Protein AF-A0A128FJV2-F1 (afdb_monomer_lite)

Structure (mmCIF, N/CA/C/O backbone):
data_AF-A0A128FJV2-F1
#
_entry.id   AF-A0A128FJV2-F1
#
loop_
_atom_site.group_PDB
_atom_site.id
_atom_site.type_symbol
_atom_site.label_atom_id
_atom_site.label_alt_id
_atom_site.label_comp_id
_atom_site.label_asym_id
_atom_site.label_entity_id
_atom_site.label_seq_id
_atom_site.pdbx_PDB_ins_code
_atom_site.Cartn_x
_atom_site.Cartn_y
_atom_site.Cartn_z
_atom_site.occupancy
_atom_site.B_iso_or_equiv
_atom_site.auth_seq_id
_atom_site.auth_comp_id
_atom_site.auth_asym_id
_atom_site.auth_atom_id
_atom_site.pdbx_PDB_model_num
ATOM 1 N N . MET A 1 1 ? -24.637 -14.989 11.983 1.00 50.84 1 MET A N 1
ATOM 2 C CA . MET A 1 1 ? -23.314 -15.203 12.600 1.00 50.84 1 MET A CA 1
ATOM 3 C C . MET A 1 1 ? -22.551 -13.917 12.419 1.00 50.84 1 MET A C 1
ATOM 5 O O . MET A 1 1 ? -22.534 -13.412 11.301 1.00 50.84 1 MET A O 1
ATOM 9 N N . ASP A 1 2 ? -22.074 -13.345 13.516 1.00 78.81 2 ASP A N 1
ATOM 10 C CA . ASP A 1 2 ? -21.414 -12.047 13.519 1.00 78.81 2 ASP A CA 1
ATOM 11 C C . ASP A 1 2 ? -20.091 -12.155 12.746 1.00 78.81 2 ASP A C 1
ATOM 13 O O . ASP A 1 2 ? -19.253 -13.008 13.040 1.00 78.81 2 ASP A O 1
ATOM 17 N N . VAL A 1 3 ? -19.927 -11.333 11.708 1.00 67.19 3 VAL A N 1
ATOM 18 C CA . VAL A 1 3 ? -18.705 -11.295 10.887 1.00 67.19 3 VAL A CA 1
ATOM 19 C C . VAL A 1 3 ? -17.492 -11.040 11.779 1.00 67.19 3 VAL A C 1
ATOM 21 O O . VAL A 1 3 ? -16.434 -11.620 11.557 1.00 67.19 3 VAL A O 1
ATOM 24 N N . PHE A 1 4 ? -17.674 -10.248 12.836 1.00 69.25 4 PHE A N 1
ATOM 25 C CA . PHE A 1 4 ? -16.629 -9.957 13.801 1.00 69.25 4 PHE A CA 1
ATOM 26 C C . PHE A 1 4 ? -16.169 -11.204 14.569 1.00 69.25 4 PHE A C 1
ATOM 28 O O . PHE A 1 4 ? -14.967 -11.439 14.685 1.00 69.25 4 PHE A O 1
ATOM 35 N N . GLU A 1 5 ? -17.102 -12.037 15.043 1.00 68.88 5 GLU A N 1
ATOM 36 C CA . GLU A 1 5 ? -16.776 -13.281 15.757 1.00 68.88 5 GLU A CA 1
ATOM 37 C C . GLU A 1 5 ? -16.017 -14.266 14.866 1.00 68.88 5 GLU A C 1
ATOM 39 O O . GLU A 1 5 ? -15.020 -14.848 15.297 1.00 68.88 5 GLU A O 1
ATOM 44 N N . ASN A 1 6 ? -16.446 -14.423 13.612 1.00 70.06 6 ASN A N 1
ATOM 45 C CA . ASN A 1 6 ? -15.778 -15.322 12.671 1.00 70.06 6 ASN A CA 1
ATOM 46 C C . ASN A 1 6 ? -14.369 -14.830 12.319 1.00 70.06 6 ASN A C 1
ATOM 48 O O . ASN A 1 6 ? -13.422 -15.610 12.376 1.00 70.06 6 ASN A O 1
ATOM 52 N N . THR A 1 7 ? -14.200 -13.536 12.036 1.00 63.25 7 THR A N 1
ATOM 53 C CA . THR A 1 7 ? -12.880 -12.962 11.737 1.00 63.25 7 THR A CA 1
ATOM 54 C C . THR A 1 7 ? -11.938 -13.034 12.941 1.00 63.25 7 THR A C 1
ATOM 56 O O . THR A 1 7 ? -10.763 -13.359 12.781 1.00 63.25 7 THR A O 1
ATOM 59 N N . ALA A 1 8 ? -12.431 -12.783 14.158 1.00 64.75 8 ALA A N 1
ATOM 60 C CA . ALA A 1 8 ? -11.629 -12.923 15.373 1.00 64.75 8 ALA A CA 1
ATOM 61 C C . ALA A 1 8 ? -11.160 -14.371 15.582 1.00 64.75 8 ALA A C 1
ATOM 63 O O . ALA A 1 8 ? -10.011 -14.602 15.962 1.00 64.75 8 ALA A O 1
ATOM 64 N N . LYS A 1 9 ? -12.031 -15.344 15.292 1.00 70.31 9 LYS A N 1
ATOM 65 C CA . LYS A 1 9 ? -11.712 -16.768 15.388 1.00 70.31 9 LYS A CA 1
ATOM 66 C C . LYS A 1 9 ? -10.673 -17.200 14.351 1.00 70.31 9 LYS A C 1
ATOM 68 O O . LYS A 1 9 ? -9.698 -17.842 14.721 1.00 70.31 9 LYS A O 1
ATOM 73 N N . GLU A 1 10 ? -10.823 -16.786 13.095 1.00 67.19 10 GLU A N 1
ATOM 74 C CA . GLU A 1 10 ? -9.849 -17.067 12.030 1.00 67.19 10 GLU A CA 1
ATOM 75 C C . GLU A 1 10 ? -8.468 -16.466 12.336 1.00 67.19 10 GLU A C 1
ATOM 77 O O . GLU A 1 10 ? -7.443 -17.125 12.159 1.00 67.19 10 GLU A O 1
ATOM 82 N N . LEU A 1 11 ? -8.423 -15.232 12.851 1.00 65.69 11 LEU A N 1
ATOM 83 C CA . LEU A 1 11 ? -7.173 -14.587 13.268 1.00 65.69 11 LEU A CA 1
ATOM 84 C C . LEU A 1 11 ? -6.513 -15.305 14.451 1.00 65.69 11 LEU A C 1
ATOM 86 O O . LEU A 1 11 ? -5.288 -15.408 14.497 1.00 65.69 11 LEU A O 1
ATOM 90 N N . PHE A 1 12 ? -7.309 -15.804 15.398 1.00 66.44 12 PHE A N 1
ATOM 91 C CA . PHE A 1 12 ? -6.814 -16.604 16.516 1.00 66.44 12 PHE A CA 1
ATOM 92 C C . PHE A 1 12 ? -6.254 -17.957 16.043 1.00 66.44 12 PHE A C 1
ATOM 94 O O . PHE A 1 12 ? -5.165 -18.353 16.460 1.00 66.44 12 PHE A O 1
ATOM 101 N N . GLU A 1 13 ? -6.954 -18.639 15.132 1.00 73.81 13 GLU A N 1
ATOM 102 C CA . GLU A 1 13 ? -6.531 -19.918 14.542 1.00 73.81 13 GLU A CA 1
ATOM 103 C C . GLU A 1 13 ? -5.268 -19.785 13.674 1.00 73.81 13 GLU A C 1
ATOM 105 O O . GLU A 1 13 ? -4.457 -20.711 13.625 1.00 73.81 13 GLU A O 1
ATOM 110 N N . ALA A 1 14 ? -5.044 -18.624 13.050 1.00 66.44 14 ALA A N 1
ATOM 111 C CA . ALA A 1 14 ? -3.833 -18.336 12.277 1.00 66.44 14 ALA A CA 1
ATOM 112 C C . ALA A 1 14 ? -2.538 -18.309 13.124 1.00 66.44 14 ALA A C 1
ATOM 114 O O . ALA A 1 14 ? -1.438 -18.350 12.566 1.00 66.44 14 ALA A O 1
ATOM 115 N N . GLY A 1 15 ? -2.645 -18.283 14.458 1.00 64.75 15 GLY A N 1
ATOM 116 C CA . GLY A 1 15 ? -1.518 -18.412 15.380 1.00 64.75 15 GLY A CA 1
ATOM 117 C C . GLY A 1 15 ? -0.609 -17.178 15.470 1.00 64.75 15 GLY A C 1
ATOM 118 O O . GLY A 1 15 ? -0.886 -16.102 14.938 1.00 64.75 15 GLY A O 1
ATOM 119 N N . ALA A 1 16 ? 0.506 -17.319 16.197 1.00 63.84 16 ALA A N 1
ATOM 120 C CA . ALA A 1 16 ? 1.439 -16.221 16.445 1.00 63.84 16 ALA A CA 1
ATOM 121 C C . ALA A 1 16 ? 2.245 -15.878 15.185 1.00 63.84 16 ALA A C 1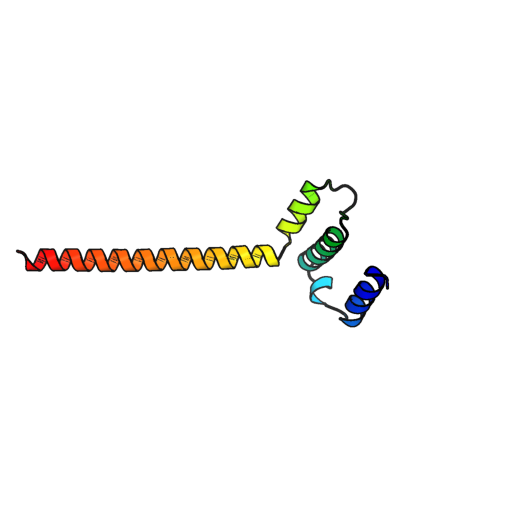
ATOM 123 O O . ALA A 1 16 ? 3.244 -16.521 14.858 1.00 63.84 16 ALA A O 1
ATOM 124 N N . ASN A 1 17 ? 1.845 -14.815 14.497 1.00 68.38 17 ASN A N 1
ATOM 125 C CA . ASN A 1 17 ? 2.577 -14.323 13.343 1.00 68.38 17 ASN A CA 1
ATOM 126 C C . ASN A 1 17 ? 3.674 -13.345 13.801 1.00 68.38 17 ASN A C 1
ATOM 128 O O . ASN A 1 17 ? 3.473 -12.130 13.840 1.00 68.38 17 ASN A O 1
ATOM 132 N N . LEU A 1 18 ? 4.833 -13.901 14.189 1.00 70.19 18 LEU A N 1
ATOM 133 C CA . LEU A 1 18 ? 5.967 -13.172 14.790 1.00 70.19 18 LEU A CA 1
ATOM 134 C C . LEU A 1 18 ? 6.451 -11.976 13.956 1.00 70.19 18 LEU A C 1
ATOM 136 O O . LEU A 1 18 ? 7.015 -11.022 14.490 1.00 70.19 18 LEU A O 1
ATOM 140 N N . THR A 1 19 ? 6.216 -12.004 12.643 1.00 68.62 19 THR A N 1
ATOM 141 C CA . THR A 1 19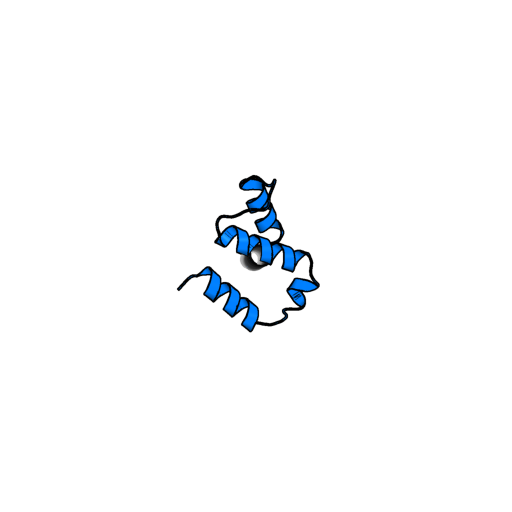 ? 6.507 -10.880 11.752 1.00 68.62 19 THR A CA 1
ATOM 142 C C . THR A 1 19 ? 5.696 -9.640 12.126 1.00 68.62 19 THR A C 1
ATOM 144 O O . THR A 1 19 ? 6.257 -8.555 12.156 1.00 68.62 19 THR A O 1
ATOM 147 N N . TYR A 1 20 ? 4.416 -9.773 12.475 1.00 67.31 20 TYR A N 1
ATOM 148 C CA . TYR A 1 20 ? 3.561 -8.634 12.834 1.00 67.31 20 TYR A CA 1
ATOM 149 C C . TYR A 1 20 ? 3.763 -8.150 14.275 1.00 67.31 20 TYR A C 1
ATOM 151 O O . TYR A 1 20 ? 3.371 -7.036 14.607 1.00 67.31 20 TYR A O 1
ATOM 159 N N . THR A 1 21 ? 4.376 -8.943 15.155 1.00 72.50 21 THR A N 1
ATOM 160 C CA . THR A 1 21 ? 4.744 -8.484 16.504 1.00 72.50 21 THR A CA 1
ATOM 161 C C . THR A 1 21 ? 6.110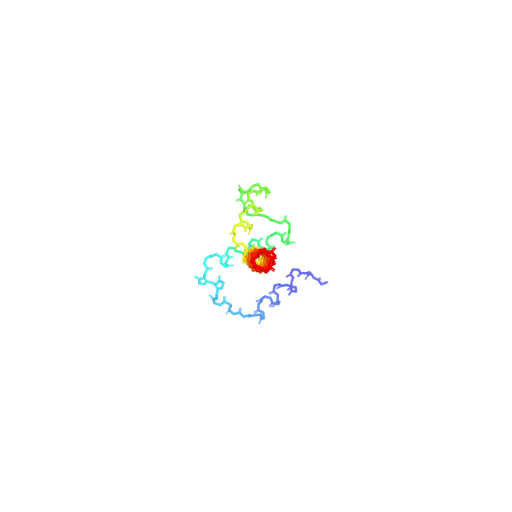 -7.809 16.540 1.00 72.50 21 THR A C 1
ATOM 163 O O . THR A 1 21 ? 6.257 -6.811 17.243 1.00 72.50 21 THR A O 1
ATOM 166 N N . ASN A 1 22 ? 7.083 -8.286 15.760 1.00 80.00 22 ASN A N 1
ATOM 167 C CA . ASN A 1 22 ? 8.455 -7.766 15.796 1.00 80.00 22 ASN A CA 1
ATOM 168 C C . ASN A 1 22 ? 8.717 -6.621 14.807 1.00 80.00 22 ASN A C 1
ATOM 170 O O . ASN A 1 22 ? 9.619 -5.819 15.037 1.00 80.00 22 ASN A O 1
ATOM 174 N N . ASP A 1 23 ? 7.936 -6.518 13.732 1.00 82.81 23 ASP A N 1
ATOM 175 C CA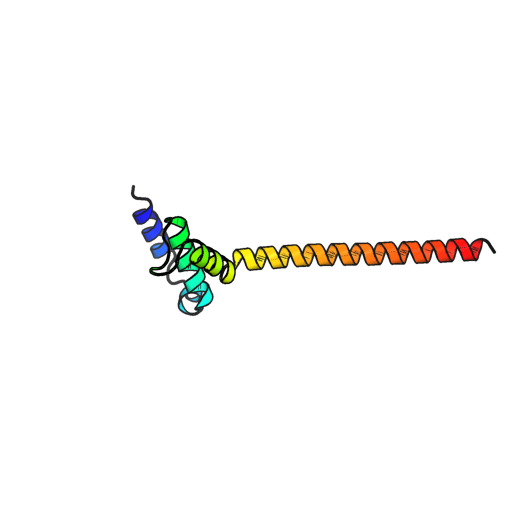 . ASP A 1 23 ? 8.047 -5.437 12.751 1.00 82.81 23 ASP A CA 1
ATOM 176 C C . ASP A 1 23 ? 6.965 -4.379 13.022 1.00 82.81 23 ASP A C 1
ATOM 178 O O . ASP A 1 23 ? 5.762 -4.646 12.955 1.00 82.81 23 ASP A O 1
ATOM 182 N N . ILE A 1 24 ? 7.413 -3.174 13.383 1.00 85.62 24 ILE A N 1
ATOM 183 C CA . ILE A 1 24 ? 6.543 -2.050 13.746 1.00 85.62 24 ILE A CA 1
ATOM 184 C C . ILE A 1 24 ? 5.671 -1.627 12.557 1.00 85.62 24 ILE A C 1
ATOM 186 O O . ILE A 1 24 ? 4.480 -1.379 12.751 1.00 85.62 24 ILE A O 1
ATOM 190 N N . ASP A 1 25 ? 6.228 -1.612 11.346 1.00 83.62 25 ASP A N 1
ATOM 191 C CA . ASP A 1 25 ? 5.523 -1.166 10.144 1.00 83.62 25 ASP A CA 1
ATOM 192 C C . ASP A 1 25 ? 4.474 -2.197 9.727 1.00 83.62 25 ASP A C 1
ATOM 194 O O . ASP A 1 25 ? 3.335 -1.840 9.431 1.00 83.62 25 ASP A O 1
ATOM 198 N N . ARG A 1 26 ? 4.814 -3.494 9.783 1.00 82.75 26 ARG A N 1
ATOM 199 C CA . ARG A 1 26 ? 3.853 -4.587 9.531 1.00 82.75 26 ARG A CA 1
ATOM 200 C C . ARG A 1 26 ? 2.695 -4.548 10.519 1.00 82.75 26 ARG A C 1
ATOM 202 O O . ARG A 1 26 ? 1.546 -4.766 10.133 1.00 82.75 26 ARG A O 1
ATOM 209 N N . ARG A 1 27 ? 2.990 -4.293 11.796 1.00 87.44 27 ARG A N 1
ATOM 210 C CA . ARG A 1 27 ? 1.971 -4.178 12.843 1.00 87.44 27 ARG A CA 1
ATOM 211 C C . ARG A 1 27 ? 1.036 -3.007 12.581 1.00 87.44 27 ARG A C 1
ATOM 213 O O . ARG A 1 27 ? -0.178 -3.162 12.686 1.00 87.44 27 ARG A O 1
ATOM 220 N N . GLU A 1 28 ? 1.600 -1.849 12.248 1.00 89.69 28 GLU A N 1
ATOM 221 C CA . GLU A 1 28 ? 0.823 -0.656 11.924 1.00 89.69 28 GLU A CA 1
ATOM 222 C C . GLU A 1 28 ? -0.037 -0.881 10.673 1.00 89.69 28 GLU A C 1
ATOM 224 O O . GLU A 1 28 ? -1.231 -0.586 10.704 1.00 89.69 28 GLU A O 1
ATOM 229 N N . GLU A 1 29 ? 0.529 -1.465 9.612 1.00 88.12 29 GLU A N 1
ATOM 230 C CA . GLU A 1 29 ? -0.201 -1.839 8.396 1.00 88.12 29 GLU A CA 1
ATOM 231 C C . GLU A 1 29 ? -1.403 -2.726 8.733 1.00 88.12 29 GLU A C 1
ATOM 233 O O . GLU A 1 29 ? -2.524 -2.417 8.331 1.00 88.12 29 GLU A O 1
ATOM 238 N N . PHE A 1 30 ? -1.197 -3.783 9.522 1.00 85.19 30 PHE A N 1
ATOM 239 C CA . PHE A 1 30 ? -2.269 -4.694 9.919 1.00 85.19 30 PHE A CA 1
ATOM 240 C C . PHE A 1 30 ? -3.396 -3.971 10.666 1.00 85.19 30 PHE A C 1
ATOM 242 O O . PHE A 1 30 ? -4.558 -4.068 10.270 1.00 85.19 30 PHE A O 1
ATOM 249 N N . ILE A 1 31 ? -3.063 -3.202 11.709 1.00 89.31 31 ILE A N 1
ATOM 250 C CA . ILE A 1 31 ? -4.059 -2.468 12.505 1.00 89.31 31 ILE A CA 1
ATOM 251 C C . ILE A 1 31 ? -4.848 -1.503 11.614 1.00 89.31 31 ILE A C 1
ATOM 253 O O . ILE A 1 31 ? -6.075 -1.447 11.695 1.00 89.31 31 ILE A O 1
ATOM 257 N N . ARG A 1 32 ? -4.167 -0.758 10.737 1.00 91.56 32 ARG A N 1
ATOM 258 C CA . ARG A 1 32 ? -4.819 0.221 9.858 1.00 91.56 32 ARG A CA 1
ATOM 259 C C . ARG A 1 32 ? -5.713 -0.433 8.809 1.00 91.56 32 ARG A C 1
ATOM 261 O O . ARG A 1 32 ? -6.797 0.089 8.559 1.00 91.56 32 ARG A O 1
ATOM 268 N N . VAL A 1 33 ? -5.313 -1.572 8.240 1.00 87.44 33 VAL A N 1
ATOM 269 C CA . VAL A 1 33 ? -6.154 -2.347 7.310 1.00 87.44 33 VAL A CA 1
ATOM 270 C C . VAL A 1 33 ? -7.425 -2.831 8.006 1.00 87.44 33 VAL A C 1
ATOM 272 O O . VAL A 1 33 ? -8.513 -2.665 7.460 1.00 87.44 33 VAL A O 1
ATOM 275 N N . VAL A 1 34 ? -7.307 -3.370 9.224 1.00 88.19 34 VAL A N 1
ATOM 276 C CA . VAL A 1 34 ? -8.464 -3.837 10.005 1.00 88.19 34 VAL A CA 1
ATOM 277 C C . VAL A 1 34 ? -9.412 -2.683 10.326 1.00 88.19 34 VAL A C 1
ATOM 279 O O . VAL A 1 34 ? -10.613 -2.793 10.088 1.00 88.19 34 VAL A O 1
ATOM 282 N N . LEU A 1 35 ? -8.890 -1.553 10.814 1.00 90.38 35 LEU A N 1
ATOM 283 C CA . LEU A 1 35 ? -9.714 -0.376 11.098 1.00 90.38 35 LEU A CA 1
ATOM 284 C C . LEU A 1 35 ? -10.417 0.132 9.835 1.00 90.38 35 LEU A C 1
ATOM 286 O O . LEU A 1 35 ? -11.625 0.351 9.865 1.00 90.38 35 LEU A O 1
ATOM 290 N N . SER A 1 36 ? -9.695 0.247 8.718 1.00 88.06 36 SER A N 1
ATOM 291 C CA . SER A 1 36 ? -10.262 0.684 7.441 1.00 88.06 36 SER A CA 1
ATOM 292 C C . SER A 1 36 ? -11.381 -0.244 6.953 1.00 88.06 36 SER A C 1
ATOM 294 O O . SER A 1 36 ? -12.432 0.247 6.546 1.00 88.06 36 SER A O 1
ATOM 296 N N . ALA A 1 37 ? -11.213 -1.567 7.072 1.00 85.31 37 ALA A N 1
ATOM 297 C CA . ALA A 1 37 ? -12.240 -2.547 6.708 1.00 85.31 37 ALA A CA 1
ATOM 298 C C . ALA A 1 37 ? -13.528 -2.408 7.543 1.00 85.31 37 ALA A C 1
ATOM 300 O O . ALA A 1 37 ? -14.619 -2.693 7.055 1.00 85.31 37 ALA A O 1
ATOM 301 N N . LEU A 1 38 ? -13.408 -1.923 8.783 1.00 89.94 38 LEU A N 1
ATOM 302 C CA . LEU A 1 38 ? -14.529 -1.639 9.681 1.00 89.94 38 LEU A CA 1
ATOM 303 C C . LEU A 1 38 ? -15.088 -0.212 9.526 1.00 89.94 38 LEU A C 1
ATOM 305 O O . LEU A 1 38 ? -15.953 0.189 10.301 1.00 89.94 38 LEU A O 1
ATOM 309 N N . ASN A 1 39 ? -14.609 0.571 8.550 1.00 89.88 39 ASN A N 1
ATOM 310 C CA . ASN A 1 39 ? -14.884 2.009 8.416 1.00 89.88 39 ASN A CA 1
ATOM 311 C C . ASN A 1 39 ? -14.524 2.822 9.676 1.00 89.88 39 ASN A C 1
ATOM 313 O O . ASN A 1 39 ? -15.131 3.854 9.976 1.00 89.88 39 ASN A O 1
ATOM 317 N N . LEU A 1 40 ? -13.518 2.357 10.414 1.00 93.88 40 LEU A N 1
ATOM 318 C CA . LEU A 1 40 ? -12.949 3.007 11.585 1.00 93.88 40 LEU A CA 1
ATOM 319 C C . LEU A 1 40 ? -11.597 3.639 11.251 1.00 93.88 40 LEU A C 1
ATOM 321 O O . LEU A 1 40 ? -10.978 3.384 10.218 1.00 93.88 40 LEU A O 1
ATOM 325 N N . ARG A 1 41 ? -11.123 4.477 12.168 1.00 95.50 41 ARG A N 1
ATOM 326 C CA . ARG A 1 41 ? -9.822 5.141 12.088 1.00 95.50 41 ARG A CA 1
ATOM 327 C C . ARG A 1 41 ? -9.261 5.375 13.487 1.00 95.50 41 ARG A C 1
ATOM 329 O O . ARG A 1 41 ? -10.051 5.436 14.435 1.00 95.50 41 ARG A O 1
ATOM 336 N N . PRO A 1 42 ? -7.936 5.542 13.636 1.00 94.12 42 PRO A N 1
ATOM 337 C CA . PRO A 1 42 ? -7.355 5.919 14.914 1.00 94.12 42 PRO A CA 1
ATOM 338 C C . PRO A 1 42 ? -7.980 7.202 15.481 1.00 94.12 42 PRO A C 1
ATOM 340 O O . PRO A 1 42 ? -8.409 8.110 14.755 1.00 94.12 42 PRO A O 1
ATOM 343 N N . LEU A 1 43 ? -8.047 7.272 16.810 1.00 94.69 43 LEU A N 1
ATOM 344 C CA . LEU A 1 43 ? -8.539 8.456 17.502 1.00 94.69 43 LEU A CA 1
ATOM 345 C C . LEU A 1 43 ? -7.599 9.639 17.225 1.00 94.69 43 LEU A C 1
ATOM 347 O O . LEU A 1 43 ? -6.384 9.500 17.297 1.00 94.69 43 LEU A O 1
ATOM 351 N N . GLY A 1 44 ? -8.174 10.802 16.912 1.00 96.06 44 GLY A N 1
ATOM 352 C CA . GLY A 1 44 ? -7.420 12.027 16.614 1.00 96.06 44 GLY A CA 1
ATOM 353 C C . GLY A 1 44 ? -7.063 12.245 15.138 1.00 96.06 44 GLY A C 1
ATOM 354 O O . GLY A 1 44 ? -6.541 13.301 14.811 1.00 96.06 44 GLY A O 1
ATOM 355 N N . GLU A 1 45 ? -7.389 11.313 14.235 1.00 95.94 45 GLU A N 1
ATOM 356 C CA . GLU A 1 45 ? -6.735 11.273 12.913 1.00 95.94 45 GLU A CA 1
ATOM 357 C C . GLU A 1 45 ? -7.453 11.835 11.665 1.00 95.94 45 GLU A C 1
ATOM 359 O O . GLU A 1 45 ? -6.964 11.564 10.603 1.00 95.94 45 GLU A O 1
ATOM 364 N N . THR A 1 46 ? -8.558 12.582 11.622 1.00 96.88 46 THR A N 1
ATOM 365 C CA . THR A 1 46 ? -9.311 12.851 10.343 1.00 96.88 46 THR A CA 1
ATOM 366 C C . THR A 1 46 ? -9.486 11.629 9.389 1.00 96.88 46 THR A C 1
ATOM 368 O O . THR A 1 46 ? -9.081 10.507 9.665 1.00 96.88 46 THR A O 1
ATOM 371 N N . LYS A 1 47 ? -10.181 11.775 8.258 1.00 94.50 47 LYS A N 1
ATOM 372 C CA . LYS A 1 47 ? -10.258 10.677 7.275 1.00 94.50 47 LYS A CA 1
ATOM 373 C C . LYS A 1 47 ? -8.988 10.608 6.420 1.00 94.50 47 LYS A C 1
ATOM 375 O O . LYS A 1 47 ? -8.384 9.550 6.296 1.00 94.50 47 LYS A O 1
ATOM 380 N N . ASN A 1 48 ? -8.566 11.761 5.908 1.00 95.44 48 ASN A N 1
ATOM 381 C CA . ASN A 1 48 ? -7.447 11.858 4.977 1.00 95.44 48 ASN A CA 1
ATOM 382 C C . ASN A 1 48 ? -6.127 11.426 5.625 1.00 95.44 48 ASN A C 1
ATOM 384 O O . ASN A 1 48 ? -5.402 10.652 5.021 1.00 95.44 48 ASN A O 1
ATOM 388 N N . GLN A 1 49 ? -5.834 11.830 6.871 1.00 96.44 49 GLN A N 1
ATOM 389 C CA . GLN A 1 49 ? -4.561 11.426 7.494 1.00 96.44 49 GLN A CA 1
ATOM 390 C C . GLN A 1 49 ? -4.504 9.909 7.736 1.00 96.44 49 GLN A C 1
ATOM 392 O O . GLN A 1 49 ? -3.440 9.310 7.589 1.00 96.44 49 GLN A O 1
ATOM 397 N N . ALA A 1 50 ? -5.635 9.274 8.067 1.00 94.19 50 ALA A N 1
ATOM 398 C CA . ALA A 1 50 ? -5.706 7.824 8.229 1.00 94.19 50 ALA A CA 1
ATOM 399 C C . ALA A 1 50 ? -5.464 7.082 6.900 1.00 94.19 50 ALA A C 1
ATOM 401 O O . ALA A 1 50 ? -4.737 6.085 6.884 1.00 94.19 50 ALA A O 1
ATOM 402 N N . GLU A 1 51 ? -6.035 7.581 5.798 1.00 91.00 51 GLU A N 1
ATOM 403 C CA . GLU A 1 51 ? -5.817 7.061 4.440 1.00 91.00 51 GLU A CA 1
ATOM 404 C C . GLU A 1 51 ? -4.365 7.262 3.984 1.00 91.00 51 GLU A C 1
ATOM 406 O O . GLU A 1 51 ? -3.718 6.296 3.575 1.00 91.00 51 GLU A O 1
ATOM 411 N N . ASP A 1 52 ? -3.824 8.472 4.139 1.00 92.69 52 ASP A N 1
ATOM 412 C CA . ASP A 1 52 ? -2.437 8.806 3.796 1.00 92.69 52 ASP A CA 1
ATOM 413 C C . ASP A 1 52 ? -1.452 7.915 4.562 1.00 92.69 52 ASP A C 1
ATOM 415 O O . ASP A 1 52 ? -0.496 7.371 4.002 1.00 92.69 52 ASP A O 1
ATOM 419 N N . ARG A 1 53 ? -1.698 7.713 5.861 1.00 93.62 53 ARG A N 1
ATOM 420 C CA . ARG A 1 53 ? -0.826 6.890 6.696 1.00 93.62 53 ARG A CA 1
ATOM 421 C C . ARG A 1 53 ? -0.924 5.409 6.340 1.00 93.62 53 ARG A C 1
ATOM 423 O O . ARG A 1 53 ? 0.111 4.748 6.310 1.00 93.62 53 ARG A O 1
ATOM 430 N N . LEU A 1 54 ? -2.119 4.897 6.024 1.00 91.06 54 LEU A N 1
ATOM 431 C CA . LEU A 1 54 ? -2.294 3.533 5.513 1.00 91.06 54 LEU A CA 1
ATOM 432 C C . LEU A 1 54 ? -1.547 3.336 4.186 1.00 91.06 54 LEU A C 1
ATOM 434 O O . LEU A 1 54 ? -0.850 2.334 4.026 1.00 91.06 54 LEU A O 1
ATOM 438 N N . GLN A 1 55 ? -1.633 4.294 3.261 1.00 87.12 55 GLN A N 1
ATOM 439 C CA . GLN A 1 55 ? -0.875 4.245 2.007 1.00 87.12 55 GLN A CA 1
ATOM 440 C C . GLN A 1 55 ? 0.639 4.224 2.254 1.00 87.12 55 GLN A C 1
ATOM 442 O O . GLN A 1 55 ? 1.346 3.442 1.618 1.00 87.12 55 GLN A O 1
ATOM 447 N N . ALA A 1 56 ? 1.134 5.019 3.207 1.00 88.06 56 ALA A N 1
ATOM 448 C CA . ALA A 1 56 ? 2.557 5.085 3.534 1.00 88.06 56 ALA A CA 1
ATOM 449 C C . ALA A 1 56 ? 3.124 3.755 4.069 1.00 88.06 56 ALA A C 1
ATOM 451 O O . ALA A 1 56 ? 4.258 3.394 3.742 1.00 88.06 56 ALA A O 1
ATOM 452 N N . VAL A 1 57 ? 2.348 3.015 4.869 1.00 86.00 57 VAL A N 1
ATOM 453 C CA . VAL A 1 57 ? 2.785 1.732 5.456 1.00 86.00 57 VAL A CA 1
ATOM 454 C C . VAL A 1 57 ? 2.407 0.511 4.610 1.00 86.00 57 VAL A C 1
ATOM 456 O O . VAL A 1 57 ? 2.869 -0.591 4.894 1.00 86.00 57 VAL A O 1
ATOM 459 N N . SER A 1 58 ? 1.611 0.678 3.547 1.00 82.12 58 SER A N 1
ATOM 460 C CA . SER A 1 58 ? 1.113 -0.449 2.756 1.00 82.12 58 SER A CA 1
ATOM 461 C C . SER A 1 58 ? 2.219 -1.150 1.957 1.00 82.12 58 SER A C 1
ATOM 463 O O . SER A 1 58 ? 2.768 -0.644 0.971 1.00 82.12 58 SER A O 1
ATOM 465 N N . SER A 1 59 ? 2.496 -2.393 2.334 1.00 75.25 59 SER A N 1
ATOM 466 C CA . SER A 1 59 ? 3.361 -3.323 1.612 1.00 75.25 59 SER A CA 1
ATOM 467 C C . SER A 1 59 ? 2.761 -3.745 0.266 1.00 75.25 59 SER A C 1
ATOM 469 O O . SER A 1 59 ? 3.491 -4.061 -0.679 1.00 75.25 59 SER A O 1
ATOM 471 N N . LEU A 1 60 ? 1.429 -3.749 0.143 1.00 73.12 60 LEU A N 1
ATOM 472 C CA . LEU A 1 60 ? 0.725 -4.029 -1.108 1.00 73.12 60 LEU A CA 1
ATOM 473 C C . LEU A 1 60 ? 0.938 -2.906 -2.127 1.00 73.12 60 LEU A C 1
ATOM 475 O O . LEU A 1 60 ? 1.351 -3.188 -3.253 1.00 73.12 60 LEU A O 1
ATOM 479 N N . GLU A 1 61 ? 0.728 -1.651 -1.727 1.00 74.62 61 GLU A N 1
ATOM 480 C CA . GLU A 1 61 ? 0.971 -0.507 -2.611 1.00 74.62 61 GLU A CA 1
ATOM 481 C C . GLU A 1 61 ? 2.448 -0.400 -2.988 1.00 74.62 61 GLU A C 1
ATOM 483 O O . GLU A 1 61 ? 2.779 -0.259 -4.166 1.00 74.62 61 GLU A O 1
ATOM 488 N N . ARG A 1 62 ? 3.360 -0.630 -2.034 1.00 80.06 62 ARG A N 1
ATOM 489 C CA . ARG A 1 62 ? 4.798 -0.714 -2.324 1.00 80.06 62 ARG A CA 1
ATOM 490 C C . ARG A 1 62 ? 5.116 -1.758 -3.400 1.00 80.06 62 ARG A C 1
ATOM 492 O O . ARG A 1 62 ? 5.878 -1.478 -4.325 1.00 80.06 62 ARG A O 1
ATOM 499 N N . ARG A 1 63 ? 4.525 -2.957 -3.320 1.00 79.06 63 ARG A N 1
ATOM 500 C CA . ARG A 1 63 ? 4.711 -4.013 -4.334 1.00 79.06 63 ARG A CA 1
ATOM 501 C C . ARG A 1 63 ? 4.163 -3.609 -5.702 1.00 79.06 63 ARG A C 1
ATOM 503 O O . ARG A 1 63 ? 4.831 -3.866 -6.703 1.00 79.06 63 ARG A O 1
ATOM 510 N N . LYS A 1 64 ? 2.994 -2.963 -5.759 1.00 74.06 64 LYS A N 1
ATOM 511 C CA . LYS A 1 64 ? 2.418 -2.454 -7.016 1.00 74.06 64 LYS A CA 1
ATOM 512 C C . LYS A 1 64 ? 3.333 -1.422 -7.674 1.00 74.06 64 LYS A C 1
ATOM 514 O O . LYS A 1 64 ? 3.612 -1.540 -8.865 1.00 74.06 64 LYS A O 1
ATOM 519 N N . VAL A 1 65 ? 3.849 -0.465 -6.899 1.00 82.25 65 VAL A N 1
ATOM 520 C CA . VAL A 1 65 ? 4.781 0.564 -7.389 1.00 82.25 65 VAL A CA 1
ATOM 521 C C . VAL A 1 65 ? 6.056 -0.071 -7.945 1.00 82.25 65 VAL A C 1
ATOM 523 O O . VAL A 1 65 ? 6.464 0.254 -9.058 1.00 82.25 65 VAL A O 1
ATOM 526 N N . LEU A 1 66 ? 6.653 -1.027 -7.226 1.00 85.62 66 LEU A N 1
ATOM 527 C CA . LEU A 1 66 ? 7.854 -1.731 -7.691 1.00 85.62 66 LEU A CA 1
ATOM 528 C C . LEU A 1 66 ? 7.605 -2.525 -8.982 1.00 85.62 66 LEU A C 1
ATOM 530 O O . LEU A 1 66 ? 8.437 -2.506 -9.890 1.00 85.62 66 LEU A O 1
ATOM 534 N N . ALA A 1 67 ? 6.457 -3.197 -9.095 1.00 87.06 67 ALA A N 1
ATOM 535 C CA . ALA A 1 67 ? 6.087 -3.921 -10.308 1.00 87.06 67 ALA A CA 1
ATOM 536 C C . ALA A 1 67 ? 5.894 -2.973 -11.505 1.00 87.06 67 ALA A C 1
ATOM 538 O O . ALA A 1 67 ? 6.393 -3.250 -12.598 1.00 87.06 67 ALA A O 1
ATOM 539 N N . ALA A 1 68 ? 5.224 -1.837 -11.294 1.00 89.19 68 ALA A N 1
ATOM 540 C CA . ALA A 1 68 ? 5.036 -0.815 -12.320 1.00 89.19 68 ALA A CA 1
ATOM 541 C C . ALA A 1 68 ? 6.373 -0.203 -12.772 1.00 89.19 68 ALA A C 1
ATOM 543 O O . ALA A 1 68 ? 6.605 -0.058 -13.973 1.00 89.19 68 ALA A O 1
ATOM 544 N N . ALA A 1 69 ? 7.276 0.089 -11.830 1.00 91.25 69 ALA A N 1
ATOM 545 C CA . ALA A 1 69 ? 8.613 0.601 -12.124 1.00 91.25 69 ALA A CA 1
ATOM 546 C C . ALA A 1 69 ? 9.429 -0.391 -12.967 1.00 91.25 69 ALA A C 1
ATOM 548 O O . ALA A 1 69 ? 9.995 -0.006 -13.989 1.00 91.25 69 ALA A O 1
ATOM 549 N N . LYS A 1 70 ? 9.410 -1.681 -12.605 1.00 94.06 70 LYS A N 1
ATOM 550 C CA . LYS A 1 70 ? 10.091 -2.741 -13.364 1.00 94.06 70 LYS A CA 1
ATOM 551 C C . LYS A 1 70 ? 9.574 -2.847 -14.801 1.00 94.06 70 LYS A C 1
ATOM 553 O O . LYS A 1 70 ? 10.361 -2.988 -15.733 1.00 94.06 70 LYS A O 1
ATOM 558 N N . LEU A 1 71 ? 8.258 -2.758 -14.997 1.00 95.75 71 LEU A N 1
ATOM 559 C CA . LEU A 1 71 ? 7.661 -2.787 -16.334 1.00 95.75 71 LEU A CA 1
ATOM 560 C C . LEU A 1 71 ? 8.056 -1.555 -17.165 1.00 95.75 71 LEU A C 1
ATOM 562 O O . LEU A 1 71 ? 8.326 -1.672 -18.360 1.00 95.75 71 LEU A O 1
ATOM 566 N N . ALA A 1 72 ? 8.092 -0.375 -16.546 1.00 93.44 72 ALA A N 1
ATOM 567 C CA . ALA A 1 72 ? 8.522 0.852 -17.211 1.00 93.44 72 ALA A CA 1
ATOM 568 C C . ALA A 1 72 ? 10.001 0.785 -17.629 1.00 93.44 72 ALA A C 1
ATOM 570 O O . ALA A 1 72 ? 10.338 1.163 -18.751 1.00 93.44 72 ALA A O 1
ATOM 571 N N . GLU A 1 73 ? 10.864 0.250 -16.764 1.00 95.19 73 GLU A N 1
ATOM 572 C CA . GLU A 1 73 ? 12.283 0.034 -17.054 1.00 95.19 73 GLU A CA 1
ATOM 573 C C . GLU A 1 73 ? 12.485 -0.918 -18.240 1.00 95.19 73 GLU A C 1
ATOM 575 O O . GLU A 1 73 ? 13.230 -0.595 -19.166 1.00 95.19 73 GLU A O 1
ATOM 580 N N . GLN A 1 74 ? 11.767 -2.045 -18.262 1.00 96.12 74 GLN A N 1
ATOM 581 C CA . GLN A 1 74 ? 11.810 -2.999 -19.377 1.00 96.12 74 GLN A CA 1
ATOM 582 C C . GLN A 1 74 ? 11.440 -2.330 -20.706 1.00 96.12 74 GLN A C 1
ATOM 584 O O . GLN A 1 74 ? 12.193 -2.415 -21.674 1.00 96.12 74 GLN A O 1
ATOM 589 N N . ARG A 1 75 ? 10.339 -1.569 -20.734 1.00 95.69 75 ARG A N 1
ATOM 590 C CA . ARG A 1 75 ? 9.908 -0.835 -21.937 1.00 95.69 75 ARG A CA 1
ATOM 591 C C . ARG A 1 75 ? 10.946 0.183 -22.402 1.00 95.69 75 ARG A C 1
ATOM 593 O O . ARG A 1 75 ? 11.191 0.313 -23.600 1.00 95.69 75 ARG A O 1
ATOM 600 N N . ALA A 1 76 ? 11.556 0.912 -21.470 1.00 95.06 76 ALA A N 1
ATOM 601 C CA . ALA A 1 76 ? 12.601 1.876 -21.795 1.00 95.06 76 ALA A CA 1
ATOM 602 C C . ALA A 1 76 ? 13.835 1.188 -22.399 1.00 95.06 76 ALA A C 1
ATOM 604 O O . ALA A 1 76 ? 14.440 1.715 -23.336 1.00 95.06 76 ALA A O 1
ATOM 605 N N . GLN A 1 77 ? 14.190 0.005 -21.897 1.00 96.50 77 GLN A N 1
ATOM 606 C CA . GLN A 1 77 ? 15.295 -0.779 -22.430 1.00 96.50 77 GLN A CA 1
ATOM 607 C C . GLN A 1 77 ? 15.000 -1.305 -23.839 1.00 96.50 77 GLN A C 1
ATOM 609 O O . GLN A 1 77 ? 15.839 -1.152 -24.729 1.00 96.50 77 GLN A O 1
ATOM 614 N N . ASP A 1 78 ? 13.804 -1.844 -24.072 1.00 96.44 78 ASP A N 1
ATOM 615 C CA . ASP A 1 78 ? 13.391 -2.334 -25.390 1.00 96.44 78 ASP A CA 1
ATOM 616 C C . ASP A 1 78 ? 13.419 -1.217 -26.441 1.00 96.44 78 ASP A C 1
ATOM 618 O O . ASP A 1 78 ? 13.945 -1.401 -27.542 1.0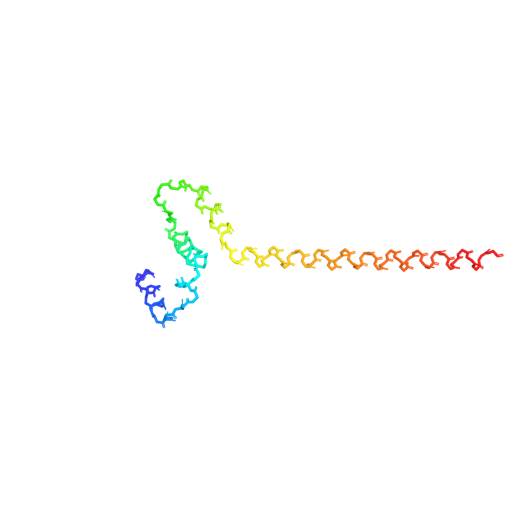0 96.44 78 ASP A O 1
ATOM 622 N N . LEU A 1 79 ? 12.939 -0.022 -26.078 1.00 96.06 79 LEU A N 1
ATOM 623 C CA . LEU A 1 79 ? 13.004 1.161 -26.937 1.00 96.06 79 LEU A CA 1
ATOM 624 C C . LEU A 1 79 ? 14.449 1.550 -27.272 1.00 96.06 79 LEU A C 1
ATOM 626 O O . LEU A 1 79 ? 14.755 1.822 -28.433 1.00 96.06 79 LEU A O 1
ATOM 630 N N . ARG A 1 80 ? 15.363 1.539 -26.292 1.00 95.88 80 ARG A N 1
ATOM 631 C CA . ARG A 1 80 ? 16.790 1.821 -26.537 1.00 95.88 80 ARG A CA 1
ATOM 632 C C . ARG A 1 80 ? 17.408 0.817 -27.503 1.00 95.88 80 ARG A C 1
ATOM 634 O O . ARG A 1 80 ? 18.128 1.220 -28.416 1.00 95.88 80 ARG A O 1
ATOM 641 N N . VAL A 1 81 ? 17.114 -0.470 -27.328 1.00 96.19 81 VAL A N 1
ATOM 642 C CA . VAL A 1 81 ? 17.616 -1.534 -28.208 1.00 96.19 81 VAL A CA 1
ATOM 643 C C . VAL A 1 81 ? 17.064 -1.374 -29.625 1.00 96.19 81 VAL A C 1
ATOM 645 O O . VAL A 1 81 ? 17.824 -1.475 -30.589 1.00 96.19 81 VAL A O 1
ATOM 648 N N . ALA A 1 82 ? 15.768 -1.088 -29.771 1.00 95.31 82 ALA A N 1
ATOM 649 C CA . ALA A 1 82 ? 15.140 -0.870 -31.071 1.00 95.31 82 ALA A CA 1
ATOM 650 C C . ALA A 1 82 ? 15.755 0.330 -31.811 1.00 95.31 82 ALA A C 1
ATOM 652 O O . ALA A 1 82 ? 16.140 0.204 -32.974 1.00 95.31 82 ALA A O 1
ATOM 653 N N . LEU A 1 83 ? 15.936 1.459 -31.118 1.00 94.44 83 LEU A N 1
ATOM 654 C CA . LEU A 1 83 ? 16.558 2.660 -31.681 1.00 94.44 83 LEU A CA 1
ATOM 655 C C . LEU A 1 83 ? 18.018 2.424 -32.087 1.00 94.44 83 LEU A C 1
ATOM 657 O O . LEU A 1 83 ? 18.449 2.900 -33.136 1.00 94.44 83 LEU A O 1
ATOM 661 N N . ALA A 1 84 ? 18.785 1.677 -31.289 1.00 95.00 84 ALA A N 1
ATOM 662 C CA . ALA A 1 84 ? 20.165 1.332 -31.627 1.00 95.00 84 ALA A CA 1
ATOM 663 C C . ALA A 1 84 ? 20.241 0.454 -32.886 1.00 95.00 84 ALA A C 1
ATOM 665 O O . ALA A 1 84 ? 21.047 0.724 -33.777 1.00 95.00 84 ALA A O 1
ATOM 666 N N . LYS A 1 85 ? 19.368 -0.558 -32.997 1.00 93.44 85 LYS A N 1
ATOM 667 C CA . LYS A 1 85 ? 19.279 -1.419 -34.189 1.00 93.44 85 LYS A CA 1
ATOM 668 C C . LYS A 1 85 ? 18.893 -0.630 -35.437 1.00 93.44 85 LYS A C 1
ATOM 670 O O . LYS A 1 85 ? 19.495 -0.833 -36.487 1.00 93.44 85 LYS A O 1
ATOM 675 N N . GLN A 1 86 ? 17.920 0.273 -35.320 1.00 92.25 86 GLN A N 1
ATOM 676 C CA . GLN A 1 86 ? 17.493 1.116 -36.434 1.00 92.25 86 GLN A CA 1
ATOM 677 C C . GLN A 1 86 ? 18.641 2.003 -36.929 1.00 92.25 86 GLN A C 1
ATOM 679 O O . GLN A 1 86 ? 18.945 1.989 -38.118 1.00 92.25 86 GLN A O 1
ATOM 684 N N . LYS A 1 87 ? 19.343 2.689 -36.019 1.00 91.88 87 LYS A N 1
ATOM 685 C CA . LYS A 1 87 ? 20.502 3.524 -36.372 1.00 91.88 87 LYS A CA 1
ATOM 686 C C . LYS A 1 87 ? 21.622 2.728 -37.042 1.00 91.88 87 LYS A C 1
ATOM 688 O O . LYS A 1 87 ? 22.214 3.203 -38.005 1.00 91.88 87 LYS A O 1
ATOM 693 N N . ALA A 1 88 ? 21.910 1.522 -36.550 1.00 89.94 88 ALA A N 1
ATOM 694 C CA . ALA A 1 88 ? 22.918 0.653 -37.156 1.00 89.94 88 ALA A CA 1
ATOM 695 C C . ALA A 1 88 ? 22.532 0.240 -38.586 1.00 89.94 88 ALA A C 1
ATOM 697 O O . ALA A 1 88 ? 23.378 0.254 -39.478 1.00 89.94 88 ALA A O 1
ATOM 698 N N . LYS A 1 89 ? 21.250 -0.075 -38.815 1.00 87.88 89 LYS A N 1
ATOM 699 C CA . LYS A 1 89 ? 20.729 -0.398 -40.148 1.00 87.88 89 LYS A CA 1
ATOM 700 C C . LYS A 1 89 ? 20.834 0.795 -41.101 1.00 87.88 89 LYS A C 1
ATOM 702 O O . LYS A 1 89 ? 21.357 0.649 -42.196 1.00 87.88 89 LYS A O 1
ATOM 707 N N . GLU A 1 90 ? 20.401 1.975 -40.664 1.00 87.62 90 GLU A N 1
ATOM 708 C CA . GLU A 1 90 ? 20.461 3.205 -41.465 1.00 87.62 90 GLU A CA 1
ATOM 709 C C . GLU A 1 90 ? 21.906 3.594 -41.831 1.00 87.62 90 GLU A C 1
ATOM 711 O O . GLU A 1 90 ? 22.162 4.042 -42.948 1.00 87.62 90 GLU A O 1
ATOM 716 N N . ALA A 1 91 ? 22.869 3.379 -40.926 1.00 85.44 91 ALA A N 1
ATOM 717 C CA . ALA A 1 91 ? 24.288 3.604 -41.202 1.00 85.44 91 ALA A CA 1
ATOM 718 C C . ALA A 1 91 ? 24.846 2.627 -42.254 1.00 85.44 91 ALA A C 1
ATOM 720 O O . ALA A 1 91 ? 25.558 3.053 -43.164 1.00 85.44 91 ALA A O 1
ATOM 721 N N . ALA A 1 92 ? 24.495 1.340 -42.164 1.00 83.25 92 ALA A N 1
ATOM 722 C CA . ALA A 1 92 ? 24.901 0.330 -43.144 1.00 83.25 92 ALA A CA 1
ATOM 723 C C . ALA A 1 92 ? 24.289 0.594 -44.533 1.00 83.25 92 ALA A C 1
ATOM 725 O O . ALA A 1 92 ? 24.998 0.549 -45.538 1.00 83.25 92 ALA A O 1
ATOM 726 N N . ASP A 1 93 ? 23.001 0.954 -44.583 1.00 80.38 93 ASP A N 1
ATOM 727 C CA . ASP A 1 93 ? 22.287 1.276 -45.825 1.00 80.38 93 ASP A CA 1
ATOM 728 C C . 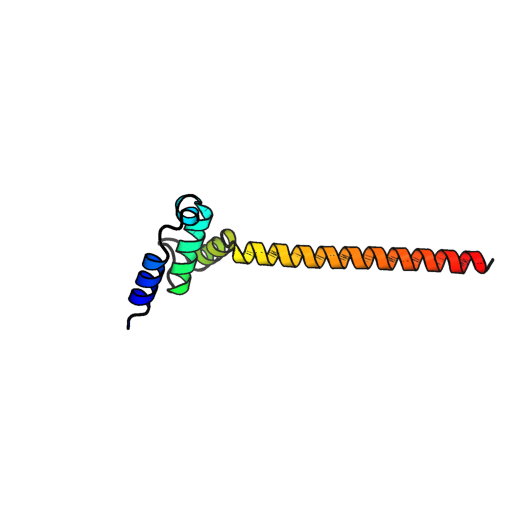ASP A 1 93 ? 22.846 2.529 -46.521 1.00 80.38 93 ASP A C 1
ATOM 730 O O . ASP A 1 93 ? 22.736 2.651 -47.742 1.00 80.38 93 ASP A O 1
ATOM 734 N N . LYS A 1 94 ? 23.430 3.468 -45.761 1.00 78.12 94 LYS A N 1
ATOM 735 C CA . LYS A 1 94 ? 24.123 4.646 -46.302 1.00 78.12 94 LYS A CA 1
ATOM 736 C C . LYS A 1 94 ? 25.500 4.282 -46.864 1.00 78.12 94 LYS A C 1
ATOM 738 O O . LYS A 1 94 ? 25.842 4.737 -47.946 1.00 78.12 94 LYS A O 1
ATOM 743 N N . MET A 1 95 ? 26.250 3.433 -46.163 1.00 69.38 95 MET A N 1
ATOM 744 C CA . MET A 1 95 ? 27.605 3.024 -46.552 1.00 69.38 95 MET A CA 1
ATOM 745 C C . MET A 1 95 ? 27.636 2.110 -47.791 1.00 69.38 95 MET A C 1
ATOM 747 O O . MET A 1 95 ? 28.626 2.100 -48.505 1.00 69.38 95 MET A O 1
ATOM 751 N N . MET A 1 96 ? 26.563 1.360 -48.074 1.00 65.56 96 MET A N 1
ATOM 752 C CA . MET A 1 96 ? 26.423 0.577 -49.317 1.00 65.56 96 MET A CA 1
ATOM 753 C C . MET A 1 96 ? 25.960 1.399 -50.533 1.00 65.56 96 MET A C 1
ATOM 755 O O . MET A 1 96 ? 25.880 0.857 -51.635 1.00 65.56 96 MET A O 1
ATOM 759 N N . ARG A 1 97 ? 25.569 2.664 -50.336 1.00 61.06 97 ARG A N 1
ATOM 760 C CA . ARG A 1 97 ? 24.983 3.521 -51.379 1.00 61.06 97 ARG A CA 1
ATOM 761 C C . ARG A 1 97 ? 25.970 4.539 -51.967 1.00 61.06 97 ARG A C 1
ATOM 763 O O . ARG A 1 97 ? 25.598 5.227 -52.915 1.00 61.06 97 ARG A O 1
ATOM 770 N N . GLU A 1 98 ? 27.168 4.628 -51.395 1.00 51.84 98 GLU A N 1
ATOM 771 C CA . GLU A 1 98 ? 28.331 5.389 -51.879 1.00 51.84 98 GLU A CA 1
ATOM 772 C C . GLU A 1 98 ? 29.319 4.442 -52.573 1.00 51.84 98 GLU A C 1
ATOM 774 O O . GLU A 1 98 ? 29.901 4.865 -53.597 1.00 51.84 98 GLU A O 1
#

Organism: NCBI:txid646534

pLDDT: mean 83.51, std 11.59, range [50.84, 96.88]

Radius of gyration: 25.3 Å; chains: 1; bounding box: 52×33×69 Å

Foldseek 3Di:
DDPVVVVVVVVVVVDDPVCLVVDPLNVLLVVLVVQVVVVHADPPAPPVRSVVSNCVSDPPNVVVVVVVVVVVVVVVVVVVVVVVVVVVVVVVVVVVVD

Secondary structure (DSSP, 8-state):
--HHHHHHHHHHHT---HHHHH-HHHHHHHHHHHHHHTT---TT-THHHHHHHHHHH-HHHHHHHHHHHHHHHHHHHHHHHHHHHHHHHHHHHHHT--

Sequence (98 aa):
MDVFENTAKELFEAGANLTYTNDIDRREEFIRVVLSALNLRPLGETKNQAEDRLQAVSSLERRKVLAAAKLAEQRAQDLRVALAKQKAKEAADKMMRE